Protein AF-X0RWS0-F1 (afdb_monomer)

Structure (mmCIF, N/CA/C/O backbone):
data_AF-X0RWS0-F1
#
_en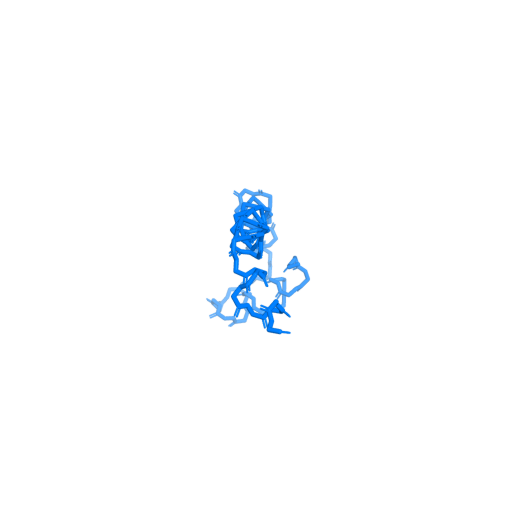try.id   AF-X0RWS0-F1
#
loop_
_atom_site.group_PDB
_atom_site.id
_atom_site.type_symbol
_atom_site.label_atom_id
_atom_site.label_alt_id
_atom_site.label_comp_id
_atom_site.label_asym_id
_atom_site.label_entity_id
_atom_site.label_seq_id
_atom_site.pdbx_PDB_ins_code
_atom_site.Cartn_x
_atom_site.Cartn_y
_atom_site.Cartn_z
_atom_site.occupancy
_atom_site.B_iso_or_equiv
_atom_site.auth_seq_id
_atom_site.auth_comp_id
_atom_site.auth_asym_id
_atom_site.auth_atom_id
_atom_site.pdbx_PDB_model_num
ATOM 1 N N . MET A 1 1 ? 0.133 -6.010 -2.903 1.00 91.25 1 MET A N 1
ATOM 2 C CA .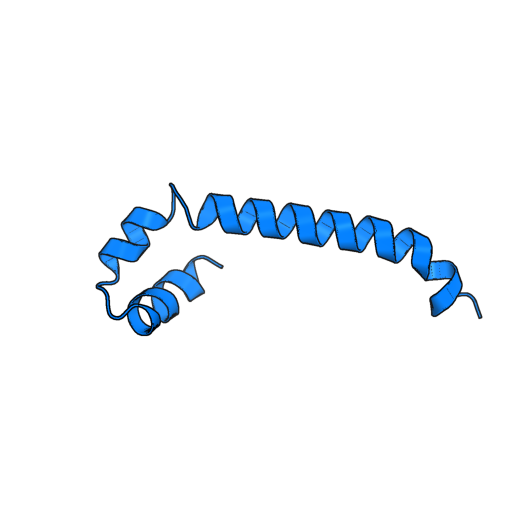 MET A 1 1 ? 0.063 -4.884 -3.870 1.00 91.25 1 MET A CA 1
ATOM 3 C C . MET A 1 1 ? 1.209 -4.880 -4.890 1.00 91.25 1 MET A C 1
ATOM 5 O O . MET A 1 1 ? 0.987 -4.412 -6.000 1.00 91.25 1 MET A O 1
ATOM 9 N N . VAL A 1 2 ? 2.392 -5.433 -4.577 1.00 94.81 2 VAL A N 1
ATOM 10 C CA . VAL A 1 2 ? 3.548 -5.474 -5.501 1.00 94.81 2 VAL A CA 1
ATOM 11 C C . VAL A 1 2 ? 3.268 -6.186 -6.841 1.00 94.81 2 VAL A C 1
ATOM 13 O O . VAL A 1 2 ? 3.515 -5.558 -7.867 1.00 94.81 2 VAL A O 1
ATOM 16 N N . PRO A 1 3 ? 2.687 -7.406 -6.898 1.00 96.19 3 PRO A N 1
ATOM 17 C CA . PRO A 1 3 ? 2.449 -8.078 -8.183 1.00 96.19 3 PRO A CA 1
ATOM 18 C C . PRO A 1 3 ? 1.518 -7.289 -9.108 1.00 96.19 3 PRO A C 1
ATOM 20 O O . PRO A 1 3 ? 1.798 -7.140 -10.292 1.00 96.19 3 PRO A O 1
ATOM 23 N N . ALA A 1 4 ? 0.456 -6.705 -8.545 1.00 96.56 4 ALA A N 1
ATOM 24 C CA . ALA A 1 4 ? -0.469 -5.856 -9.287 1.00 96.56 4 ALA A CA 1
ATOM 25 C C . ALA A 1 4 ? 0.220 -4.596 -9.831 1.00 96.56 4 ALA A C 1
ATOM 27 O O . ALA A 1 4 ? 0.005 -4.247 -10.984 1.00 96.56 4 ALA A O 1
ATOM 28 N N . ASN A 1 5 ? 1.094 -3.950 -9.050 1.00 97.12 5 ASN A N 1
ATOM 29 C CA . ASN A 1 5 ? 1.849 -2.791 -9.534 1.00 97.12 5 ASN A CA 1
ATOM 30 C C . ASN A 1 5 ? 2.818 -3.169 -10.666 1.00 97.12 5 ASN A C 1
ATOM 32 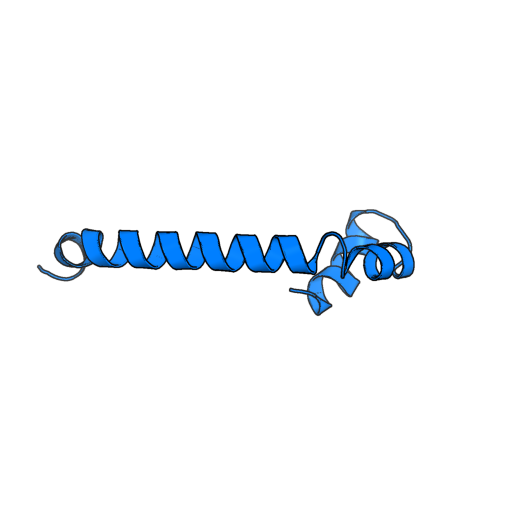O O . ASN A 1 5 ? 2.972 -2.410 -11.609 1.00 97.12 5 ASN A O 1
ATOM 36 N N . LEU A 1 6 ? 3.427 -4.356 -10.634 1.00 97.00 6 LEU A N 1
ATOM 37 C CA . LEU A 1 6 ? 4.335 -4.804 -11.697 1.00 97.00 6 LEU A CA 1
ATOM 38 C C . LEU A 1 6 ? 3.641 -5.120 -13.028 1.00 97.00 6 LEU A C 1
ATOM 40 O O . LEU A 1 6 ? 4.325 -5.205 -14.046 1.00 97.00 6 LEU A O 1
ATOM 44 N N . ILE A 1 7 ? 2.321 -5.312 -13.017 1.00 97.12 7 ILE A N 1
ATOM 45 C CA . ILE A 1 7 ? 1.523 -5.613 -14.211 1.00 97.12 7 ILE A CA 1
ATOM 46 C C . ILE A 1 7 ? 0.757 -4.366 -14.654 1.00 97.12 7 ILE A C 1
ATOM 48 O O . ILE A 1 7 ? 0.856 -3.956 -15.802 1.00 97.12 7 ILE A O 1
ATOM 52 N N . ILE A 1 8 ? 0.018 -3.738 -13.741 1.00 98.06 8 ILE A N 1
ATOM 53 C CA . ILE A 1 8 ? -0.932 -2.668 -14.056 1.00 98.06 8 ILE A CA 1
ATOM 54 C C . ILE A 1 8 ? -0.226 -1.320 -14.192 1.00 98.06 8 ILE A C 1
ATOM 56 O O . ILE A 1 8 ? -0.483 -0.596 -15.146 1.00 98.06 8 ILE A O 1
ATOM 60 N N . THR A 1 9 ? 0.676 -0.972 -13.272 1.00 96.69 9 THR A N 1
ATOM 61 C CA . THR A 1 9 ? 1.338 0.343 -13.264 1.00 96.69 9 THR A CA 1
ATOM 62 C C . THR A 1 9 ? 2.141 0.642 -14.536 1.00 96.69 9 THR A C 1
ATOM 64 O O . THR A 1 9 ? 1.995 1.757 -15.034 1.00 96.69 9 THR A O 1
ATOM 67 N N . PRO A 1 10 ? 2.944 -0.279 -15.118 1.00 97.69 10 PRO A N 1
ATOM 68 C CA . PRO A 1 10 ? 3.644 0.028 -16.367 1.00 97.69 10 PRO A CA 1
ATOM 69 C C . PRO A 1 10 ? 2.679 0.215 -17.545 1.00 97.69 10 PRO A C 1
ATOM 71 O O . PRO A 1 10 ? 2.880 1.118 -18.351 1.00 97.69 10 PRO A O 1
ATOM 74 N N . LEU A 1 11 ? 1.590 -0.564 -17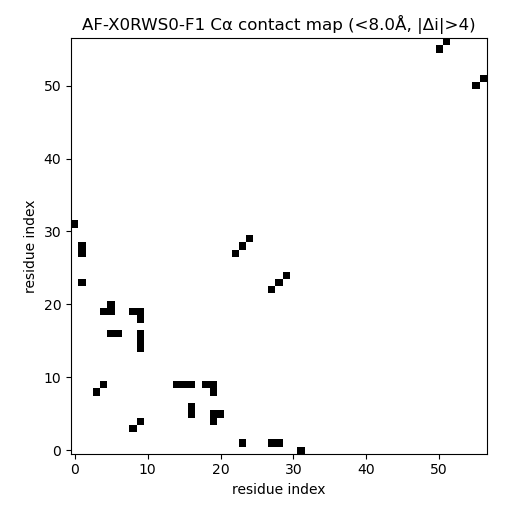.603 1.00 97.94 11 LEU A N 1
ATOM 75 C CA . LEU A 1 11 ? 0.553 -0.422 -18.632 1.00 97.94 11 LEU A CA 1
ATOM 76 C C . LEU A 1 11 ? -0.202 0.905 -18.501 1.00 97.94 11 LEU A C 1
ATOM 78 O O . LEU A 1 11 ? -0.441 1.580 -19.494 1.00 97.94 11 LEU A O 1
ATOM 82 N N . TYR A 1 12 ? -0.552 1.286 -17.272 1.00 97.50 12 TYR A N 1
ATOM 83 C CA . TYR A 1 12 ? -1.269 2.525 -16.981 1.00 97.50 12 TYR A CA 1
ATOM 84 C C . TYR A 1 12 ? -0.422 3.771 -17.264 1.00 97.50 12 TYR A C 1
ATOM 86 O O . TYR A 1 12 ? -0.930 4.749 -17.802 1.00 97.50 12 TYR A O 1
ATOM 94 N N . LEU A 1 13 ? 0.866 3.740 -16.909 1.00 96.75 13 LEU A N 1
ATOM 95 C CA . LEU A 1 13 ? 1.781 4.865 -17.119 1.00 96.75 13 LEU A CA 1
ATOM 96 C C . LEU A 1 13 ? 2.412 4.884 -18.521 1.00 96.75 13 LEU A C 1
ATOM 98 O O . LEU A 1 13 ? 3.074 5.859 -18.858 1.00 96.75 13 LEU A O 1
ATOM 102 N N . GLY A 1 14 ? 2.243 3.826 -19.321 1.00 97.12 14 GLY A N 1
ATOM 103 C CA . GLY A 1 14 ? 2.888 3.699 -20.630 1.00 97.12 14 GLY A CA 1
ATOM 104 C C . GLY A 1 14 ? 4.416 3.616 -20.546 1.00 97.12 14 GLY A C 1
ATOM 105 O O . GLY A 1 14 ? 5.106 4.132 -21.420 1.00 97.12 14 GLY A O 1
ATOM 106 N N . VAL A 1 15 ? 4.950 3.005 -19.483 1.00 97.38 15 VAL A N 1
ATOM 107 C CA . VAL A 1 15 ? 6.397 2.903 -19.227 1.00 97.38 15 VAL A CA 1
ATOM 108 C C . VAL A 1 15 ? 6.854 1.452 -19.141 1.00 97.38 15 VAL A C 1
ATOM 110 O O . VAL A 1 15 ? 6.070 0.544 -18.865 1.00 97.38 15 VAL A O 1
ATOM 113 N N . GLU A 1 16 ? 8.154 1.226 -19.309 1.00 97.75 16 GLU A N 1
ATOM 114 C CA . GLU A 1 16 ? 8.736 -0.100 -19.125 1.00 97.75 16 GLU A CA 1
ATOM 115 C C . GLU A 1 16 ? 8.602 -0.600 -17.681 1.00 97.75 16 GLU A C 1
ATOM 117 O O . GLU A 1 16 ? 8.723 0.148 -16.704 1.00 97.75 16 GLU A O 1
ATOM 122 N N . ARG A 1 17 ? 8.425 -1.918 -17.533 1.00 97.31 17 ARG A N 1
ATOM 123 C CA . ARG A 1 17 ? 8.300 -2.578 -16.225 1.00 97.31 17 ARG A CA 1
ATOM 124 C C . ARG A 1 17 ? 9.498 -2.312 -15.311 1.00 97.31 17 ARG A C 1
ATOM 126 O O . ARG A 1 17 ? 9.322 -2.243 -14.095 1.00 97.31 17 ARG A O 1
ATOM 133 N N . GLU A 1 18 ? 10.695 -2.140 -15.864 1.00 97.50 18 GLU A N 1
ATOM 134 C CA . GLU A 1 18 ? 11.906 -1.901 -15.076 1.00 97.50 18 GLU A CA 1
ATOM 135 C C . GLU A 1 18 ? 11.866 -0.569 -14.310 1.00 97.50 18 GLU A C 1
ATOM 137 O O . GLU A 1 18 ? 12.350 -0.490 -13.180 1.00 97.50 18 GLU A O 1
ATOM 142 N N . ILE A 1 19 ? 11.204 0.455 -14.859 1.00 97.31 19 ILE A N 1
ATOM 143 C CA . ILE A 1 19 ? 10.991 1.733 -14.166 1.00 97.31 19 ILE A CA 1
ATOM 144 C C . ILE A 1 19 ? 10.161 1.501 -12.895 1.00 97.31 19 ILE A C 1
ATOM 146 O O . ILE A 1 19 ? 10.499 1.996 -11.822 1.00 97.31 19 ILE A O 1
ATOM 150 N N . VAL A 1 20 ? 9.122 0.665 -12.976 1.00 97.44 20 VAL A N 1
ATOM 151 C CA . VAL A 1 20 ? 8.284 0.306 -11.821 1.00 97.44 20 VAL A CA 1
ATOM 152 C C . VAL A 1 20 ? 9.051 -0.527 -10.796 1.00 97.44 20 VAL A C 1
ATOM 154 O O . VAL A 1 20 ? 8.886 -0.312 -9.596 1.00 97.44 20 VAL A O 1
ATOM 157 N N . VAL A 1 21 ? 9.935 -1.426 -11.240 1.00 97.94 21 VAL A N 1
ATOM 158 C CA . VAL A 1 21 ? 10.821 -2.190 -10.343 1.00 97.94 21 VAL A CA 1
ATOM 159 C C . VAL A 1 21 ? 11.729 -1.251 -9.545 1.00 97.94 21 VAL A C 1
ATOM 161 O O . VAL A 1 21 ? 11.817 -1.390 -8.325 1.00 97.94 21 VAL A O 1
ATOM 164 N N . LYS A 1 22 ? 12.330 -0.245 -10.196 1.00 98.12 22 LYS A N 1
ATOM 165 C CA . LYS A 1 22 ? 13.170 0.773 -9.536 1.00 98.12 22 LYS A CA 1
ATOM 166 C C . LYS A 1 22 ? 12.391 1.600 -8.504 1.00 98.12 22 LYS A C 1
ATOM 168 O O . LYS A 1 22 ? 12.966 2.038 -7.513 1.00 98.12 22 LYS A O 1
ATOM 173 N N . MET A 1 23 ? 11.076 1.747 -8.678 1.00 97.38 23 MET A N 1
ATOM 174 C CA . MET A 1 23 ? 10.188 2.431 -7.727 1.00 97.38 23 MET A CA 1
ATOM 175 C C . MET A 1 23 ? 9.699 1.552 -6.563 1.00 97.38 23 MET A C 1
ATOM 177 O O . MET A 1 23 ? 9.077 2.075 -5.634 1.00 97.38 23 MET A O 1
ATOM 181 N N . LEU A 1 24 ? 9.954 0.235 -6.571 1.00 97.12 24 LEU A N 1
ATOM 182 C CA . LEU A 1 24 ? 9.400 -0.672 -5.560 1.00 97.12 24 LEU A CA 1
ATOM 183 C C . LEU A 1 24 ? 9.818 -0.301 -4.139 1.00 97.12 24 LEU A C 1
ATOM 185 O O . LEU A 1 24 ? 8.960 -0.124 -3.276 1.00 97.12 24 LEU A O 1
ATOM 189 N N . ILE A 1 25 ? 11.127 -0.190 -3.915 1.00 97.50 25 ILE A N 1
ATOM 190 C CA . ILE A 1 25 ? 11.707 0.107 -2.604 1.00 97.50 25 ILE A CA 1
ATOM 191 C C . ILE A 1 25 ? 11.466 1.561 -2.182 1.00 97.50 25 ILE A C 1
ATOM 193 O O . ILE A 1 25 ? 10.961 1.756 -1.079 1.00 97.50 25 ILE A O 1
ATOM 197 N N . PRO A 1 26 ? 11.766 2.585 -3.007 1.00 97.50 26 PRO A N 1
ATOM 198 C CA . PRO A 1 26 ? 11.652 3.966 -2.546 1.00 97.50 26 PRO A CA 1
ATOM 199 C C . PRO A 1 26 ? 10.207 4.478 -2.455 1.00 97.50 26 PRO A C 1
ATOM 201 O O . PRO A 1 26 ? 9.959 5.405 -1.691 1.00 97.50 26 PRO A O 1
ATOM 204 N N . ALA A 1 27 ? 9.251 3.907 -3.202 1.00 96.94 27 ALA A N 1
ATOM 205 C CA . ALA A 1 27 ? 7.897 4.462 -3.296 1.00 96.94 27 ALA A CA 1
ATOM 206 C C . ALA A 1 27 ? 6.784 3.437 -3.036 1.00 96.94 27 ALA A C 1
ATOM 208 O O . ALA A 1 27 ? 5.990 3.607 -2.111 1.00 96.94 27 ALA A O 1
ATOM 209 N N . ILE A 1 28 ? 6.706 2.360 -3.825 1.00 97.56 28 ILE A N 1
ATOM 210 C CA . ILE A 1 28 ? 5.520 1.483 -3.845 1.00 97.56 28 ILE A CA 1
ATOM 211 C C . ILE A 1 28 ? 5.350 0.728 -2.522 1.00 97.56 28 ILE A C 1
ATOM 213 O O . ILE A 1 28 ? 4.238 0.647 -1.997 1.00 97.56 28 ILE A O 1
ATOM 217 N N . ILE A 1 29 ? 6.419 0.145 -1.977 1.00 98.00 29 ILE A N 1
ATOM 218 C CA . ILE A 1 29 ? 6.354 -0.604 -0.715 1.00 98.00 29 ILE A CA 1
ATOM 219 C C . ILE A 1 29 ? 6.061 0.335 0.467 1.00 98.00 29 ILE A C 1
ATOM 221 O O . ILE A 1 29 ? 5.080 0.064 1.166 1.00 98.00 29 ILE A O 1
ATOM 225 N N . PRO A 1 30 ? 6.796 1.451 0.666 1.00 98.06 30 PRO A N 1
ATOM 226 C CA . PRO A 1 30 ? 6.492 2.412 1.728 1.00 98.06 30 PRO A CA 1
ATOM 227 C C . PRO A 1 30 ? 5.060 2.951 1.664 1.00 98.06 30 PRO A C 1
ATOM 229 O O . PRO A 1 30 ? 4.358 2.952 2.675 1.00 98.06 30 PRO A O 1
ATOM 232 N N . PHE A 1 31 ? 4.587 3.336 0.472 1.00 97.88 31 PHE A N 1
ATOM 233 C CA . PHE A 1 31 ? 3.222 3.826 0.280 1.00 97.88 31 PHE A CA 1
ATOM 234 C C . PHE A 1 31 ? 2.177 2.777 0.671 1.00 97.88 31 PHE A C 1
ATOM 236 O O . PHE A 1 31 ? 1.245 3.074 1.417 1.00 97.88 31 PHE A O 1
ATOM 243 N N . ASN A 1 32 ? 2.332 1.536 0.199 1.00 97.75 32 ASN A N 1
ATOM 244 C CA . ASN A 1 32 ? 1.373 0.473 0.492 1.00 97.75 32 ASN A CA 1
ATOM 245 C C . ASN A 1 32 ? 1.365 0.095 1.977 1.00 97.75 32 ASN A C 1
ATOM 247 O O . ASN A 1 32 ? 0.297 -0.200 2.516 1.00 97.75 32 ASN A O 1
ATOM 251 N N . LEU A 1 33 ? 2.526 0.127 2.639 1.00 98.25 33 LEU A N 1
ATOM 252 C CA . LEU A 1 33 ? 2.630 -0.107 4.076 1.00 98.25 33 LEU A CA 1
ATOM 253 C C . LEU A 1 33 ? 1.893 0.983 4.858 1.00 98.25 33 LEU A C 1
ATOM 255 O O . LEU A 1 33 ? 1.024 0.671 5.670 1.00 98.25 33 LEU A O 1
ATOM 259 N N . LEU A 1 34 ? 2.179 2.253 4.563 1.00 98.38 34 LEU A N 1
ATOM 260 C CA . LEU A 1 34 ? 1.516 3.387 5.201 1.00 98.38 34 LEU A CA 1
ATOM 261 C C . LEU A 1 34 ? 0.001 3.342 4.979 1.00 98.38 34 LEU A C 1
ATOM 263 O O . LEU A 1 34 ? -0.774 3.461 5.926 1.00 98.38 34 LEU A O 1
ATOM 267 N N . LYS A 1 35 ? -0.426 3.095 3.736 1.00 97.56 35 LYS A N 1
ATOM 268 C CA . LYS A 1 35 ? -1.839 2.942 3.383 1.00 97.56 35 LYS A CA 1
ATOM 269 C C . LYS A 1 35 ? -2.500 1.828 4.198 1.00 97.56 35 LYS A C 1
ATOM 271 O O . LYS A 1 35 ? -3.608 2.024 4.700 1.00 97.56 35 LYS A O 1
ATOM 276 N N . GLY A 1 36 ? -1.843 0.675 4.326 1.00 98.06 36 GLY A N 1
ATOM 277 C CA . GLY A 1 36 ? -2.331 -0.457 5.112 1.00 98.06 36 GLY A CA 1
ATOM 278 C C . GLY A 1 36 ? -2.479 -0.115 6.594 1.00 98.06 36 GLY A C 1
ATOM 279 O O . GLY A 1 36 ? -3.536 -0.362 7.168 1.00 98.06 36 GLY A O 1
ATOM 280 N N . ILE A 1 37 ? -1.466 0.528 7.183 1.00 98.56 37 ILE A N 1
ATOM 281 C CA . ILE A 1 37 ? -1.480 0.968 8.586 1.00 98.56 37 ILE A CA 1
ATOM 282 C C . ILE A 1 37 ? -2.621 1.953 8.833 1.00 98.56 37 ILE A C 1
ATOM 284 O O . ILE A 1 37 ? -3.420 1.740 9.741 1.00 98.56 37 ILE A O 1
ATOM 288 N N . ILE A 1 38 ? -2.735 3.000 8.013 1.00 98.62 38 ILE A N 1
ATOM 289 C CA . ILE A 1 38 ? -3.774 4.023 8.173 1.00 98.62 38 ILE A CA 1
ATOM 290 C C . ILE A 1 38 ? -5.161 3.395 8.034 1.00 98.62 38 ILE A C 1
ATOM 292 O O . ILE A 1 38 ? -6.017 3.599 8.891 1.00 98.62 38 ILE A O 1
ATOM 296 N N . SER A 1 39 ? -5.380 2.596 6.987 1.00 98.00 39 SER A N 1
ATOM 297 C CA . SER A 1 39 ? -6.681 1.961 6.748 1.00 98.00 39 SER A CA 1
ATOM 298 C C . SER A 1 39 ? -7.055 1.009 7.886 1.00 98.00 39 SER A C 1
ATOM 300 O O . SER A 1 39 ? -8.196 1.020 8.346 1.00 98.00 39 SER A O 1
ATOM 302 N N . GLY A 1 40 ? -6.097 0.218 8.379 1.00 97.94 40 GLY A N 1
ATOM 303 C CA . GLY A 1 40 ? -6.296 -0.687 9.508 1.00 97.94 40 GLY A CA 1
ATOM 304 C C . GLY A 1 40 ? -6.596 0.059 10.808 1.00 97.94 40 GLY A C 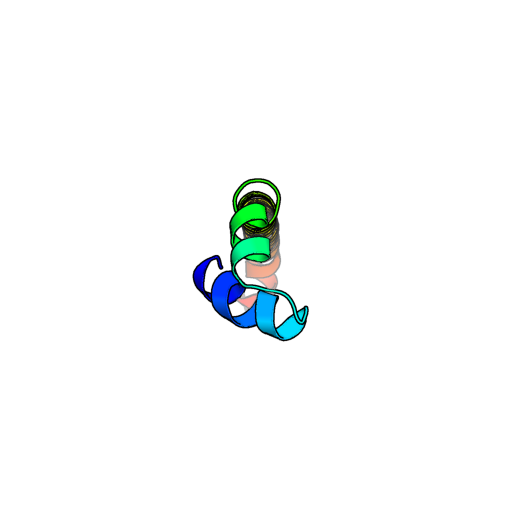1
ATOM 305 O O . GLY A 1 40 ? -7.570 -0.264 11.485 1.00 97.94 40 GLY A O 1
ATOM 306 N N . ALA A 1 41 ? -5.823 1.100 11.126 1.00 98.12 41 ALA A N 1
ATOM 307 C CA . ALA A 1 41 ? -6.024 1.918 12.320 1.00 98.12 41 ALA A CA 1
ATOM 308 C C . ALA A 1 41 ? -7.386 2.626 12.305 1.00 98.12 41 ALA A C 1
ATOM 310 O O . ALA A 1 41 ? -8.124 2.570 13.290 1.00 98.12 41 ALA A O 1
ATOM 311 N N . LEU A 1 42 ? -7.755 3.239 11.176 1.00 97.69 42 LEU A N 1
ATOM 312 C CA . LEU A 1 42 ? -9.059 3.878 11.009 1.00 97.69 42 LEU A CA 1
ATOM 313 C C . LEU A 1 42 ? -10.192 2.865 11.158 1.00 97.69 42 LEU A C 1
ATOM 315 O O . LEU A 1 42 ? -11.120 3.106 11.926 1.00 97.69 42 LEU A O 1
ATOM 319 N N . THR A 1 43 ? -10.096 1.713 10.490 1.00 96.56 43 THR A N 1
ATOM 320 C CA . THR A 1 43 ? -11.107 0.651 10.593 1.00 96.56 43 THR A CA 1
ATOM 321 C C . THR A 1 43 ? -11.258 0.181 12.034 1.00 96.56 43 THR A C 1
ATOM 323 O O . THR A 1 43 ? -12.377 0.085 12.524 1.00 96.56 43 THR A O 1
ATOM 326 N N . PHE A 1 44 ? -10.155 -0.050 12.747 1.00 95.81 44 PHE A N 1
ATOM 327 C CA . PHE A 1 44 ? -10.186 -0.488 14.140 1.00 95.81 44 PHE A CA 1
ATOM 328 C C . PHE A 1 44 ? -10.880 0.531 15.058 1.00 95.81 44 PHE A C 1
ATOM 330 O O . PHE A 1 44 ? -11.773 0.169 15.829 1.00 95.81 44 PHE A O 1
ATOM 337 N N . ILE A 1 45 ? -10.513 1.814 14.953 1.00 96.19 45 ILE A N 1
ATOM 338 C CA . ILE A 1 45 ? -11.101 2.892 15.764 1.00 96.19 45 ILE A CA 1
ATOM 339 C C . ILE A 1 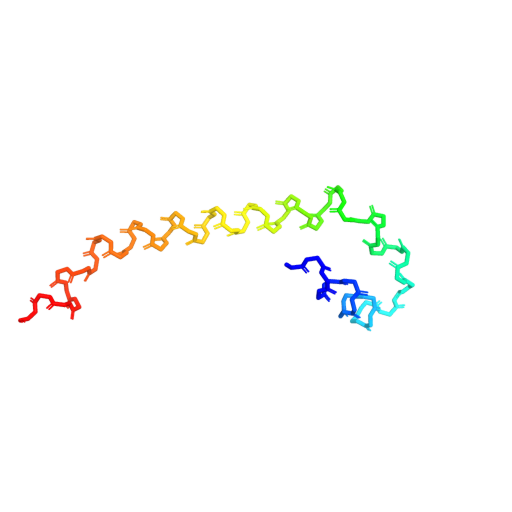45 ? -12.592 3.052 15.456 1.00 96.19 45 ILE A C 1
ATOM 341 O O . ILE A 1 45 ? -13.411 3.140 16.375 1.00 96.19 45 ILE A O 1
ATOM 345 N N . LEU A 1 46 ? -12.945 3.093 14.169 1.00 95.50 46 LEU A N 1
ATOM 346 C CA . LEU A 1 46 ? -14.322 3.282 13.730 1.00 95.50 46 LEU A CA 1
ATOM 347 C C . LEU A 1 46 ? -15.185 2.086 14.110 1.00 95.50 46 LEU A C 1
ATOM 349 O O . LEU A 1 46 ? -16.239 2.283 14.701 1.00 95.50 46 LEU A O 1
ATOM 353 N N . TYR A 1 47 ? -14.730 0.857 13.864 1.00 93.94 47 TYR A N 1
ATOM 354 C CA . TYR A 1 47 ? -15.502 -0.338 14.191 1.00 93.94 47 TYR A CA 1
ATOM 355 C C . TYR A 1 47 ? -15.784 -0.429 15.690 1.00 93.94 47 TYR A C 1
ATOM 357 O O . TYR A 1 47 ? -16.922 -0.662 16.080 1.00 93.94 47 TYR A O 1
ATOM 365 N N . LYS A 1 48 ? -14.800 -0.128 16.548 1.00 90.56 48 LYS A N 1
ATOM 366 C CA . LYS A 1 48 ? -15.016 -0.095 18.002 1.00 90.56 48 LYS A CA 1
ATOM 367 C C . LYS A 1 48 ? -16.099 0.910 18.419 1.00 90.56 48 LYS A C 1
ATOM 369 O O . LYS A 1 48 ? -16.862 0.627 19.337 1.00 90.56 48 LYS A O 1
ATOM 374 N N . ARG A 1 49 ? -16.170 2.076 17.768 1.00 90.94 49 ARG A N 1
ATOM 375 C CA . ARG A 1 49 ? -17.171 3.118 18.072 1.00 90.94 49 ARG A CA 1
ATOM 376 C C . ARG A 1 49 ? -18.535 2.851 17.447 1.00 90.94 49 ARG A C 1
ATOM 378 O O . ARG A 1 49 ? -19.546 3.198 18.042 1.00 90.94 49 ARG A O 1
ATOM 385 N N . LEU A 1 50 ? -18.561 2.273 16.253 1.00 91.75 50 LEU A N 1
ATOM 386 C CA . LEU A 1 50 ? -19.782 2.019 15.495 1.00 91.75 50 LEU A CA 1
ATOM 387 C C . LEU A 1 50 ? -20.432 0.684 15.863 1.00 91.75 50 LEU A C 1
ATOM 389 O O . LEU A 1 50 ? -21.620 0.516 15.615 1.00 91.75 50 LEU A O 1
ATOM 393 N N . TYR A 1 51 ? -19.702 -0.247 16.483 1.00 89.44 51 TYR A N 1
ATOM 394 C CA . TYR A 1 51 ? -20.224 -1.552 16.894 1.00 89.44 51 TYR A CA 1
ATOM 395 C C . TYR A 1 51 ? -21.553 -1.463 17.673 1.00 89.44 51 TYR A C 1
ATOM 397 O O . TYR A 1 51 ? -22.499 -2.151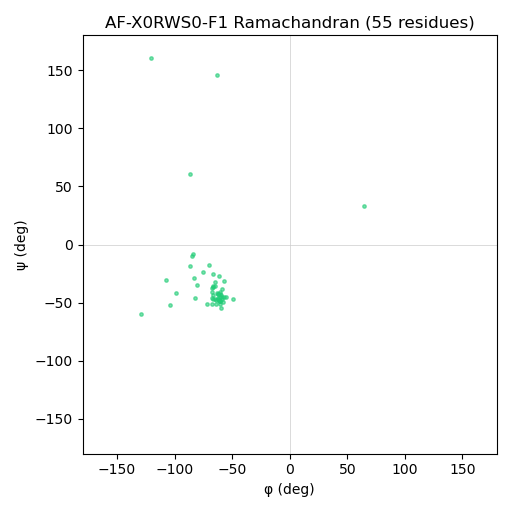 17.283 1.00 89.44 51 TYR A O 1
ATOM 405 N N . PRO A 1 52 ? -21.715 -0.578 18.680 1.00 86.94 52 PRO A N 1
ATOM 406 C CA . PRO A 1 52 ? -22.994 -0.433 19.377 1.00 86.94 52 PRO A CA 1
ATOM 407 C C . PRO A 1 52 ? -24.115 0.144 18.498 1.00 86.94 52 PRO A C 1
ATOM 409 O O . PRO A 1 52 ? -25.281 -0.110 18.751 1.00 86.94 52 PRO A O 1
ATOM 412 N N . LEU A 1 53 ? -23.783 0.914 17.460 1.00 87.81 53 LEU A N 1
ATOM 413 C CA . LEU A 1 53 ? -24.768 1.523 16.561 1.00 87.81 53 LEU A CA 1
ATOM 414 C C . LEU A 1 53 ? -25.229 0.563 15.455 1.00 87.81 53 LEU A C 1
ATOM 416 O O . LEU A 1 53 ? -26.342 0.701 14.955 1.00 87.81 53 LEU A O 1
ATOM 420 N N . 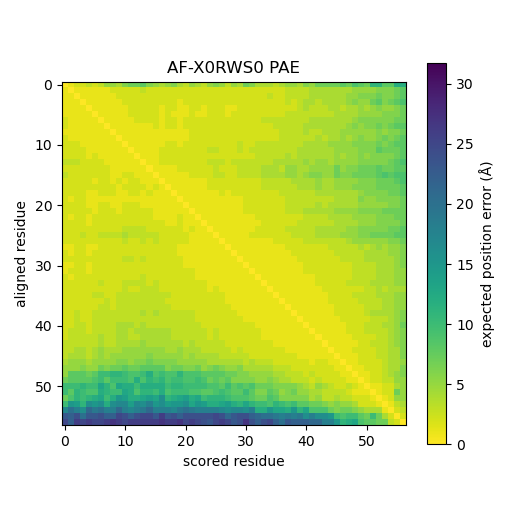ILE A 1 54 ? -24.366 -0.374 15.048 1.00 84.88 54 ILE A N 1
ATOM 421 C CA . ILE A 1 54 ? -24.608 -1.277 13.914 1.00 84.88 54 ILE A CA 1
ATOM 422 C C . ILE A 1 54 ? -25.101 -2.652 14.382 1.00 84.88 54 ILE A C 1
ATOM 424 O O . ILE A 1 54 ? -25.992 -3.216 13.755 1.00 84.88 54 ILE A O 1
ATOM 428 N N . ILE A 1 55 ? -24.518 -3.201 15.453 1.00 77.81 55 ILE A N 1
ATOM 429 C CA . ILE A 1 55 ? -24.761 -4.586 15.895 1.00 77.81 55 ILE A CA 1
ATOM 430 C C . ILE A 1 55 ? -25.608 -4.644 17.170 1.00 77.81 55 ILE A C 1
ATOM 432 O O . ILE A 1 55 ? -26.373 -5.586 17.334 1.00 77.81 55 ILE A O 1
ATOM 436 N N . SER A 1 56 ? -25.523 -3.646 18.055 1.00 61.91 56 SER A N 1
ATOM 437 C CA . SER A 1 56 ? -26.312 -3.620 19.297 1.00 61.91 56 SER A CA 1
ATOM 438 C C . SER A 1 56 ? -27.702 -3.004 19.094 1.00 61.91 56 SER A C 1
ATOM 440 O O . SER A 1 56 ? -28.040 -2.003 19.729 1.00 61.91 56 SER A O 1
ATOM 442 N N . LYS A 1 57 ? -28.507 -3.615 18.219 1.00 54.22 57 LYS A N 1
ATOM 443 C CA . LYS A 1 57 ? -29.970 -3.559 18.331 1.00 54.22 57 LYS A CA 1
ATOM 444 C C . LYS A 1 57 ? -30.471 -4.797 19.055 1.00 54.22 57 LYS A C 1
ATOM 446 O O . LYS A 1 57 ? -30.006 -5.897 18.690 1.00 54.22 57 LYS A O 1
#

Mean predicted aligned error: 4.01 Å

Sequence (57 aa):
MVPANLIITPLYLGVEREIVVKMLIPAIIPFNLLKGIISGALTFILYKRLYPLIISK

Radius of gyration: 17.29 Å; Cα contacts (8 Å, |Δi|>4): 22; chains: 1; bounding box: 43×13×40 Å

Foldseek 3Di:
DLVCCLPPVCVVVVHDSVVSVVCVVVHVVVPVVVVVVVVVVVCVVCCVVCVCVPPVD

Solvent-accessible surface area (backbone atoms only — not comparable to full-atom values): 3317 Å² total; per-residue (Å²): 112,67,73,57,44,65,57,48,48,24,65,75,70,74,45,62,53,66,63,51,58,70,36,33,74,84,42,54,51,54,50,51,51,51,51,50,50,52,54,51,54,51,47,54,57,47,47,69,67,41,42,58,79,73,65,63,120

Secondary structure (DSSP, 8-state):
-HHHHHHHHHHHHT--HHHHHHTIIIIIHHHHHHHHHHHHHHHHHHHHHHHHHHT--

Nearest PDB st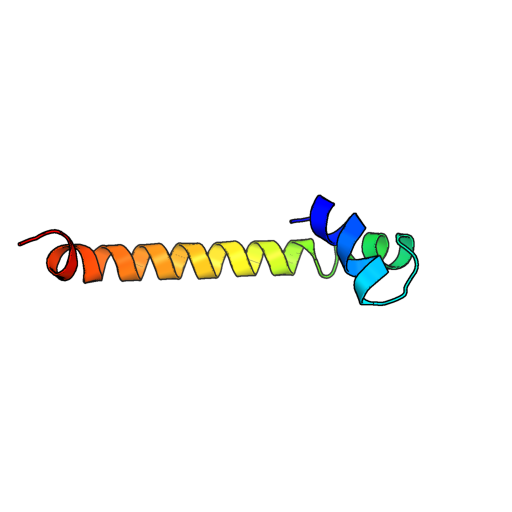ructures (foldseek):
  5kc4-assembly2_E  TM=7.899E-01  e=5.790E-01  Thermotoga maritima MSB8
  5kc4-assembly1_A  TM=7.861E-01  e=7.117E-01  Thermotoga maritima MSB8

pLDDT: mean 94.45, std 7.98, range [54.22, 98.62]

Organism: NCBI:txid412755